Protein AF-A0A9C7UZ48-F1 (afdb_monomer_lite)

Secondary structure (DSSP, 8-state):
---STTS-----THHHHTT--HHHHHHHTGGG--HHHHTTSHHHHHHHTT---HHHHT--

Foldseek 3Di:
DDPPDPPDDDDDPCVPPVPDDPVVCCVPVVVVDDPVVLCPDPQNVVCVVVDDDPVNSVPD

Sequence (60 aa):
IDFSDGKAIMVNNADWLMNLNYIDVLREVGACFSVNKMLSFECYKQRWERGLTFLEFNYM

pLDDT: mean 84.85, std 5.88, range [65.5, 91.25]

Radius of gyration: 16.29 Å; chains: 1; bounding box: 34×22×37 Å

Structure (mmCIF, N/CA/C/O backbone):
data_AF-A0A9C7UZ48-F1
#
_entry.id   AF-A0A9C7UZ48-F1
#
loop_
_atom_site.group_PDB
_atom_site.id
_atom_site.type_symbol
_atom_site.label_atom_id
_atom_site.label_alt_id
_atom_site.label_comp_id
_atom_site.label_asym_id
_atom_site.label_entity_id
_atom_site.label_seq_id
_atom_site.pdbx_PDB_ins_code
_atom_site.Cartn_x
_atom_site.Cartn_y
_atom_site.Cartn_z
_atom_site.occupancy
_atom_site.B_iso_or_equiv
_atom_site.auth_seq_id
_atom_site.auth_comp_id
_atom_site.auth_asym_id
_atom_site.auth_atom_id
_atom_site.pdbx_PDB_model_num
ATOM 1 N N . ILE A 1 1 ? -3.374 -10.577 25.372 1.00 67.25 1 ILE A N 1
ATOM 2 C CA . ILE A 1 1 ? -4.138 -9.421 24.849 1.00 67.25 1 ILE A CA 1
ATOM 3 C C . ILE A 1 1 ? -5.594 -9.710 25.166 1.00 67.25 1 ILE A C 1
ATOM 5 O O . ILE A 1 1 ? -6.054 -10.792 24.825 1.00 67.25 1 ILE A O 1
ATOM 9 N N . ASP A 1 2 ? -6.237 -8.832 25.930 1.00 73.19 2 ASP A N 1
ATOM 10 C CA . ASP A 1 2 ? -7.639 -8.963 26.335 1.00 73.19 2 ASP A CA 1
ATOM 11 C C . ASP A 1 2 ? -8.517 -8.267 25.284 1.00 73.19 2 ASP A C 1
ATOM 13 O O . ASP A 1 2 ? -8.315 -7.086 25.008 1.00 73.19 2 ASP A O 1
ATOM 17 N N . PHE A 1 3 ? -9.435 -9.016 24.672 1.00 75.88 3 PHE A N 1
ATOM 18 C CA . PHE A 1 3 ? -10.345 -8.538 23.622 1.00 75.88 3 PHE A CA 1
ATOM 19 C C . PHE A 1 3 ? -11.772 -8.290 24.144 1.00 75.88 3 PHE A C 1
ATOM 21 O O . PHE A 1 3 ? -12.685 -8.058 23.356 1.00 75.88 3 PHE A O 1
ATOM 28 N N . SER A 1 4 ? -11.982 -8.350 25.462 1.00 78.88 4 SER A N 1
ATOM 29 C CA . SER A 1 4 ? -13.263 -8.013 26.089 1.00 78.88 4 SER A CA 1
ATOM 30 C C . SER A 1 4 ? -13.409 -6.500 26.338 1.00 78.88 4 SER A C 1
ATOM 32 O O . SER A 1 4 ? -12.418 -5.788 26.513 1.00 78.88 4 SER A O 1
ATOM 34 N N . ASP A 1 5 ? -14.652 -6.002 26.315 1.00 67.19 5 ASP A N 1
ATOM 35 C CA . ASP A 1 5 ? -15.052 -4.618 26.642 1.00 67.19 5 ASP A CA 1
ATOM 36 C C . ASP A 1 5 ? -14.240 -3.496 25.968 1.00 67.19 5 ASP A C 1
ATOM 38 O O . ASP A 1 5 ? -13.730 -2.584 26.617 1.00 67.19 5 ASP A O 1
ATOM 42 N N . GLY A 1 6 ? -14.108 -3.540 24.639 1.00 69.62 6 GLY A N 1
ATOM 43 C CA . GLY A 1 6 ? -13.564 -2.414 23.866 1.00 69.62 6 GLY A CA 1
ATOM 44 C C . GLY A 1 6 ? -12.081 -2.105 24.113 1.00 69.62 6 GLY A C 1
ATOM 45 O O . GLY A 1 6 ? -11.580 -1.099 23.614 1.00 69.62 6 GLY A O 1
ATOM 46 N N . LYS A 1 7 ? -11.358 -2.958 24.850 1.00 77.00 7 LYS A N 1
ATOM 47 C CA . LYS A 1 7 ? -9.931 -2.765 25.164 1.00 77.00 7 LYS A CA 1
ATOM 48 C C . LYS A 1 7 ? -9.006 -3.035 23.980 1.00 77.00 7 LYS A C 1
ATOM 50 O O . LYS A 1 7 ? -7.920 -2.466 23.910 1.00 77.00 7 LYS A O 1
ATOM 55 N N . ALA A 1 8 ? -9.425 -3.897 23.059 1.00 81.38 8 ALA A N 1
ATOM 56 C CA . ALA A 1 8 ? -8.718 -4.169 21.818 1.00 81.38 8 ALA A CA 1
ATOM 57 C C . ALA A 1 8 ? -9.728 -4.438 20.701 1.00 81.38 8 ALA A C 1
ATOM 59 O O . ALA A 1 8 ? -10.672 -5.205 20.882 1.00 81.38 8 ALA A O 1
ATOM 60 N N . ILE A 1 9 ? -9.507 -3.819 19.543 1.00 82.56 9 ILE A N 1
ATOM 61 C CA . ILE A 1 9 ? -10.306 -4.040 18.339 1.00 82.56 9 ILE A CA 1
ATOM 62 C C . ILE A 1 9 ? -9.431 -4.798 17.349 1.00 82.56 9 ILE A C 1
ATOM 64 O O . ILE A 1 9 ? -8.344 -4.343 16.994 1.00 82.56 9 ILE A O 1
ATOM 68 N N . MET A 1 10 ? -9.905 -5.961 16.914 1.00 84.56 10 MET A N 1
ATOM 69 C CA . MET A 1 10 ? -9.323 -6.670 15.783 1.00 84.56 10 MET A CA 1
ATOM 70 C C . MET A 1 10 ? -10.055 -6.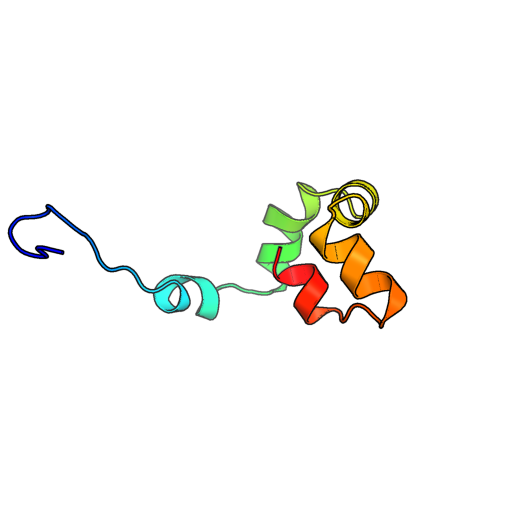218 14.521 1.00 84.56 10 MET A C 1
ATOM 72 O O . MET A 1 10 ? -11.261 -6.411 14.404 1.00 84.56 10 MET A O 1
ATOM 76 N N . VAL A 1 11 ? -9.322 -5.603 13.598 1.00 88.62 11 VAL A N 1
ATOM 77 C CA . VAL A 1 11 ? -9.829 -5.191 12.284 1.00 88.62 11 VAL A CA 1
ATOM 78 C C . VAL A 1 11 ? -9.039 -5.896 11.192 1.00 88.62 11 VAL A C 1
ATOM 80 O O . VAL A 1 11 ? -7.836 -6.121 11.348 1.00 88.62 11 VAL A O 1
ATOM 83 N N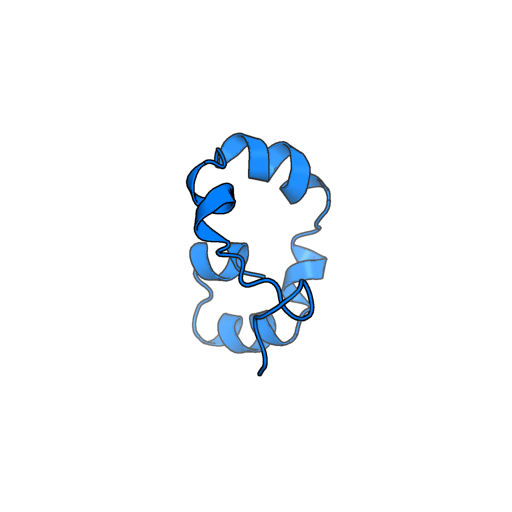 . ASN A 1 12 ? -9.706 -6.246 10.095 1.00 88.81 12 ASN A N 1
ATOM 84 C CA . ASN A 1 12 ? -9.080 -6.865 8.938 1.00 88.81 12 ASN A CA 1
ATOM 85 C C . ASN A 1 12 ? -9.074 -5.878 7.770 1.00 88.81 12 ASN A C 1
ATOM 87 O O . ASN A 1 12 ? -10.122 -5.431 7.319 1.00 88.81 12 ASN A O 1
ATOM 91 N N . ASN A 1 13 ? -7.891 -5.562 7.246 1.00 90.38 13 ASN A N 1
ATOM 92 C CA . ASN A 1 13 ? -7.769 -4.627 6.132 1.00 90.38 13 ASN A CA 1
ATOM 93 C C . ASN A 1 13 ? -8.417 -5.115 4.834 1.00 90.38 13 ASN A C 1
ATOM 95 O O . ASN A 1 13 ? -8.779 -4.293 3.994 1.00 90.38 13 ASN A O 1
ATOM 99 N N . ALA A 1 14 ? -8.630 -6.423 4.690 1.00 89.75 14 ALA A N 1
ATOM 100 C CA . ALA A 1 14 ? -9.353 -6.994 3.566 1.00 89.75 14 ALA A CA 1
ATOM 101 C C . ALA A 1 14 ? -10.783 -6.434 3.451 1.00 89.75 14 ALA A C 1
ATOM 103 O O . ALA A 1 14 ? -11.283 -6.296 2.336 1.00 89.75 14 ALA A O 1
ATOM 104 N N . ASP A 1 15 ? -11.399 -6.045 4.575 1.00 90.06 15 ASP A N 1
ATOM 105 C CA . ASP A 1 15 ? -12.780 -5.553 4.629 1.00 90.06 15 ASP A CA 1
ATOM 106 C C . ASP A 1 15 ? -12.973 -4.265 3.809 1.00 90.06 15 ASP A C 1
ATOM 108 O O . ASP A 1 15 ? -14.039 -4.044 3.228 1.00 90.06 15 ASP A O 1
ATOM 112 N N . TRP A 1 16 ? -11.934 -3.427 3.707 1.00 87.94 16 TRP A N 1
ATOM 113 C CA . TRP A 1 16 ? -11.962 -2.205 2.898 1.00 87.94 16 TRP A CA 1
ATOM 114 C C . TRP A 1 16 ? -11.074 -2.282 1.657 1.00 87.94 16 TRP A C 1
ATOM 116 O O . TRP A 1 16 ? -11.487 -1.811 0.601 1.00 87.94 16 TRP A O 1
ATOM 126 N N . LEU A 1 17 ? -9.890 -2.897 1.738 1.00 86.88 17 LEU A N 1
ATOM 127 C CA . LEU A 1 17 ? -8.941 -2.921 0.620 1.00 86.88 17 LEU A CA 1
ATOM 128 C C . LEU A 1 17 ? -9.457 -3.717 -0.582 1.00 86.88 17 LEU A C 1
ATOM 130 O O . LEU A 1 17 ? -9.207 -3.313 -1.714 1.00 86.88 17 LEU A O 1
ATOM 134 N N . MET A 1 18 ? -10.195 -4.814 -0.370 1.00 86.50 18 MET A N 1
ATOM 135 C CA . MET A 1 18 ? -10.699 -5.632 -1.486 1.00 86.50 18 MET A CA 1
ATOM 136 C C . MET A 1 18 ? -11.791 -4.934 -2.303 1.00 86.50 18 MET A C 1
ATOM 138 O O . MET A 1 18 ? -12.011 -5.290 -3.457 1.00 86.50 18 MET A O 1
ATOM 142 N N . ASN A 1 19 ? -12.460 -3.940 -1.718 1.00 87.44 19 ASN A N 1
ATOM 143 C CA . ASN A 1 19 ? -13.528 -3.187 -2.372 1.00 87.44 19 ASN A CA 1
ATOM 144 C C . ASN A 1 19 ? -13.015 -1.919 -3.077 1.00 87.44 19 ASN A C 1
ATOM 146 O O . ASN A 1 19 ? -13.801 -1.217 -3.712 1.00 87.44 19 ASN A O 1
ATOM 150 N N . LEU A 1 20 ? -11.718 -1.606 -2.971 1.00 85.81 20 LEU A N 1
ATOM 151 C CA . LEU A 1 20 ? -11.136 -0.430 -3.611 1.00 85.81 20 LEU A CA 1
ATOM 152 C C . LEU A 1 20 ? -10.966 -0.644 -5.116 1.00 85.81 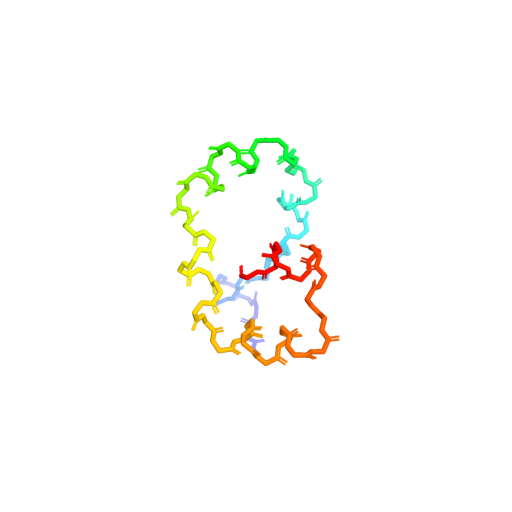20 LEU A C 1
ATOM 154 O O . LEU A 1 20 ? -10.369 -1.622 -5.569 1.00 85.81 20 LEU A O 1
ATOM 158 N N . ASN A 1 21 ? -11.435 0.323 -5.903 1.00 89.19 21 ASN A N 1
ATOM 159 C CA . ASN A 1 21 ? -11.146 0.364 -7.326 1.00 89.19 21 ASN A CA 1
ATOM 160 C C . ASN A 1 21 ? -9.733 0.910 -7.556 1.00 89.19 21 ASN A C 1
ATOM 162 O O . ASN A 1 21 ? -9.372 1.977 -7.063 1.00 89.19 21 ASN A O 1
ATOM 166 N N . TYR A 1 22 ? -8.946 0.200 -8.359 1.00 84.81 22 TYR A N 1
ATOM 167 C CA . TYR A 1 22 ? -7.573 0.582 -8.673 1.00 84.81 22 TYR A CA 1
ATOM 168 C C . TYR A 1 22 ? -7.450 1.998 -9.269 1.00 84.81 22 TYR A C 1
ATOM 170 O O . TYR A 1 22 ? -6.533 2.737 -8.917 1.00 84.81 22 TYR A O 1
ATOM 178 N N . ILE A 1 23 ? -8.381 2.406 -10.137 1.00 88.62 23 ILE A N 1
ATOM 179 C CA . ILE A 1 23 ? -8.362 3.744 -10.747 1.00 88.62 23 ILE A CA 1
ATOM 180 C C . ILE A 1 23 ? -8.635 4.819 -9.694 1.00 88.62 23 ILE A C 1
ATOM 182 O O . ILE A 1 23 ? -7.961 5.848 -9.696 1.00 88.62 23 ILE A O 1
ATOM 186 N N . ASP A 1 24 ? -9.576 4.577 -8.784 1.00 89.12 24 ASP A N 1
ATOM 187 C CA . ASP A 1 24 ? -9.914 5.534 -7.729 1.00 89.12 24 ASP A CA 1
ATOM 188 C C . ASP A 1 24 ? -8.738 5.707 -6.763 1.00 89.12 24 ASP A C 1
ATOM 190 O O . ASP A 1 24 ? -8.348 6.833 -6.458 1.00 89.12 24 ASP A O 1
ATOM 194 N N . VAL A 1 25 ? -8.063 4.609 -6.404 1.00 88.81 25 VAL A N 1
ATOM 195 C CA . VAL A 1 25 ? -6.829 4.651 -5.601 1.00 88.81 25 VAL A CA 1
ATOM 196 C C . VAL A 1 25 ? -5.746 5.485 -6.287 1.00 88.81 25 VAL A C 1
ATOM 198 O O . VAL A 1 25 ? -5.145 6.355 -5.656 1.00 88.81 25 VAL A O 1
ATOM 201 N N . LEU A 1 26 ? -5.499 5.282 -7.585 1.00 89.31 26 LEU A N 1
ATOM 202 C CA . LEU A 1 26 ? -4.502 6.073 -8.313 1.00 89.31 26 LEU A CA 1
ATOM 203 C C . LEU A 1 26 ? -4.857 7.564 -8.372 1.00 89.31 26 LEU A C 1
ATOM 205 O O . LEU A 1 26 ? -3.964 8.409 -8.297 1.00 89.31 26 LEU A O 1
ATOM 209 N N . ARG A 1 27 ? -6.143 7.895 -8.514 1.00 88.94 27 ARG A N 1
ATOM 210 C CA . ARG A 1 27 ? -6.607 9.283 -8.624 1.00 88.94 27 ARG A CA 1
ATOM 211 C C . ARG A 1 27 ? -6.573 10.017 -7.290 1.00 88.94 27 ARG A C 1
ATOM 213 O O . ARG A 1 27 ? -6.135 11.162 -7.257 1.00 88.94 27 ARG A O 1
ATOM 220 N N . GLU A 1 28 ? -7.040 9.383 -6.223 1.00 88.75 28 GLU A N 1
ATOM 221 C CA . GLU A 1 28 ? -7.185 10.023 -4.913 1.00 88.75 28 GLU A CA 1
ATOM 222 C C . GLU A 1 28 ? -5.901 9.936 -4.088 1.00 88.75 28 GLU A C 1
ATOM 224 O O . GLU A 1 28 ? -5.441 10.931 -3.527 1.00 88.75 28 GLU A O 1
ATOM 229 N N . VAL A 1 29 ? -5.287 8.754 -4.045 1.00 87.94 29 VAL A N 1
ATOM 230 C CA . VAL A 1 29 ? -4.105 8.492 -3.218 1.00 87.94 29 VAL A CA 1
ATOM 231 C C . VAL A 1 29 ? -2.837 8.709 -4.031 1.00 87.94 29 VAL A C 1
ATOM 233 O O . VAL A 1 29 ? -1.940 9.415 -3.577 1.00 87.94 29 VAL A O 1
ATOM 236 N N . GLY A 1 30 ? -2.769 8.183 -5.257 1.00 87.31 30 GLY A N 1
ATOM 237 C CA . GLY A 1 30 ? -1.572 8.270 -6.102 1.00 87.31 30 GLY A CA 1
ATOM 238 C C . GLY A 1 30 ? -1.099 9.706 -6.361 1.00 87.31 30 GLY A C 1
ATOM 239 O O . GLY A 1 30 ? 0.101 9.968 -6.342 1.00 87.31 30 GLY A O 1
ATOM 240 N N . ALA A 1 31 ? -2.023 10.661 -6.502 1.00 89.81 31 ALA A N 1
ATOM 241 C CA . ALA A 1 31 ? -1.692 12.077 -6.684 1.00 89.81 31 ALA A CA 1
ATOM 242 C C . ALA A 1 31 ? -1.012 12.725 -5.458 1.00 89.81 31 ALA A C 1
ATOM 244 O O . ALA A 1 31 ? -0.321 13.734 -5.600 1.00 89.81 31 ALA A O 1
ATOM 245 N N . CYS A 1 32 ? -1.173 12.149 -4.262 1.00 91.25 32 CYS A N 1
ATOM 246 C CA . CYS A 1 32 ? -0.563 12.652 -3.030 1.00 91.25 32 CYS A CA 1
ATOM 247 C C . CYS A 1 32 ? 0.919 12.257 -2.885 1.00 91.25 32 CYS A C 1
ATOM 249 O O . CYS A 1 32 ? 1.619 12.807 -2.029 1.00 91.25 32 CYS A O 1
ATOM 251 N N . PHE A 1 33 ? 1.421 11.326 -3.707 1.00 89.25 33 PHE A N 1
ATOM 252 C CA . PHE A 1 33 ? 2.772 10.780 -3.585 1.00 89.25 33 PHE A CA 1
ATOM 253 C C . PHE A 1 33 ? 3.607 11.023 -4.844 1.00 89.25 33 PHE A C 1
ATOM 255 O O . PHE A 1 33 ? 3.221 10.718 -5.966 1.00 89.25 33 PHE A O 1
ATOM 262 N N . SER A 1 34 ? 4.818 11.544 -4.646 1.00 90.38 34 SER A N 1
ATOM 263 C CA . SER A 1 34 ? 5.815 11.641 -5.713 1.00 90.38 34 SER A CA 1
ATOM 264 C C . SER A 1 34 ? 6.615 10.345 -5.800 1.00 90.38 34 SER A C 1
ATOM 266 O O . SER A 1 34 ? 7.228 9.939 -4.811 1.00 90.38 34 SER A O 1
ATOM 268 N N . VAL A 1 35 ? 6.698 9.755 -6.995 1.00 87.75 35 VAL A N 1
ATOM 269 C CA . VAL A 1 35 ? 7.502 8.547 -7.261 1.00 87.75 35 VAL A CA 1
ATOM 270 C C . VAL A 1 35 ? 8.959 8.729 -6.821 1.00 87.75 35 VAL A C 1
ATOM 272 O O . VAL A 1 35 ? 9.514 7.863 -6.151 1.00 87.75 35 VAL A O 1
ATOM 275 N N . ASN A 1 36 ? 9.566 9.886 -7.105 1.00 89.38 36 ASN A N 1
ATOM 276 C CA . ASN A 1 36 ? 10.952 10.171 -6.715 1.00 89.38 36 ASN A CA 1
ATOM 277 C C . ASN A 1 36 ? 11.135 10.175 -5.192 1.00 89.38 36 ASN A C 1
ATOM 279 O O . ASN A 1 36 ? 12.151 9.704 -4.686 1.00 89.38 36 ASN A O 1
ATOM 283 N N . LYS A 1 37 ? 10.138 10.683 -4.455 1.00 88.50 37 LYS A N 1
ATOM 284 C CA . LYS A 1 37 ? 10.145 10.646 -2.990 1.00 88.50 37 LYS A CA 1
ATOM 285 C C . LYS A 1 37 ? 9.978 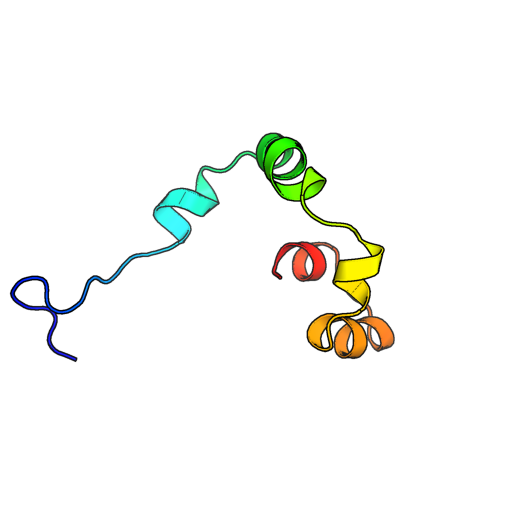9.218 -2.485 1.00 88.50 37 LYS A C 1
ATOM 287 O O . LYS A 1 37 ? 10.684 8.831 -1.562 1.00 88.50 37 LYS A O 1
ATOM 292 N N . MET A 1 38 ? 9.098 8.432 -3.103 1.00 88.56 38 MET A N 1
ATOM 293 C CA . MET A 1 38 ? 8.907 7.030 -2.738 1.00 88.56 38 MET A CA 1
ATOM 294 C C . MET A 1 38 ? 10.221 6.249 -2.878 1.00 88.56 38 MET A C 1
ATOM 296 O O . MET A 1 38 ? 10.684 5.654 -1.915 1.00 88.56 38 MET A O 1
ATOM 300 N N . LEU A 1 39 ? 10.907 6.347 -4.016 1.00 87.38 39 LEU A N 1
ATOM 301 C CA . LEU A 1 39 ? 12.170 5.634 -4.259 1.00 87.38 39 LEU A CA 1
ATOM 302 C C . LEU A 1 39 ? 13.315 6.005 -3.296 1.00 87.38 39 LEU A C 1
ATOM 304 O O . LEU A 1 39 ? 14.302 5.277 -3.219 1.00 87.38 39 LEU A O 1
ATOM 308 N N . SER A 1 40 ? 13.195 7.111 -2.555 1.00 87.56 40 SER A N 1
ATOM 309 C CA . SER A 1 40 ? 14.177 7.498 -1.536 1.00 87.56 40 SER A CA 1
ATOM 310 C C . SER A 1 40 ? 14.068 6.693 -0.235 1.00 87.56 40 SER A C 1
ATOM 312 O O . SER A 1 40 ? 15.009 6.698 0.559 1.00 87.56 40 SER A O 1
ATOM 314 N N . PHE A 1 41 ? 12.948 5.998 -0.004 1.00 87.88 41 PHE A N 1
ATOM 315 C CA . PHE A 1 41 ? 12.767 5.181 1.191 1.00 87.88 41 PHE A CA 1
ATOM 316 C C . PHE A 1 41 ? 13.632 3.916 1.141 1.00 87.88 41 PHE A C 1
ATOM 318 O O . PHE A 1 41 ? 13.760 3.247 0.112 1.00 87.88 41 PHE A O 1
ATOM 325 N N . GLU A 1 42 ? 14.203 3.564 2.293 1.00 84.25 42 GLU A N 1
ATOM 326 C CA . GLU A 1 42 ? 15.180 2.478 2.428 1.00 84.25 42 GLU A CA 1
ATOM 327 C C . GLU A 1 42 ? 14.618 1.111 1.990 1.00 84.25 42 GLU A C 1
ATOM 329 O O . GLU A 1 42 ? 15.332 0.311 1.385 1.00 84.25 42 GLU A O 1
ATOM 334 N N . CYS A 1 43 ? 13.317 0.871 2.202 1.00 82.94 43 CYS A N 1
ATOM 335 C CA . CYS A 1 43 ? 12.625 -0.341 1.755 1.00 82.94 43 CYS A CA 1
ATOM 336 C C . CYS A 1 43 ? 12.711 -0.542 0.232 1.00 82.94 43 CYS A C 1
ATOM 338 O O . CYS A 1 43 ? 12.945 -1.658 -0.239 1.00 82.94 43 CYS A O 1
ATOM 340 N N . TYR A 1 44 ? 12.589 0.537 -0.543 1.00 85.25 44 TYR A N 1
ATOM 341 C CA . TYR A 1 44 ? 12.682 0.476 -1.995 1.00 85.25 44 TYR A CA 1
ATOM 342 C C . TYR A 1 44 ? 14.104 0.481 -2.494 1.00 85.25 44 TYR A C 1
ATOM 344 O O . TYR A 1 44 ? 14.392 -0.249 -3.438 1.00 85.25 44 TYR A O 1
ATOM 352 N N . LYS A 1 45 ? 15.012 1.200 -1.838 1.00 84.56 45 LYS A N 1
ATOM 353 C CA . LYS A 1 45 ? 16.432 1.170 -2.193 1.00 84.56 45 LYS A CA 1
ATOM 354 C C . LYS A 1 45 ? 17.001 -0.252 -2.141 1.00 84.56 45 LYS A C 1
ATOM 356 O O . LYS A 1 45 ? 17.669 -0.679 -3.078 1.00 84.56 45 LYS A O 1
ATOM 361 N N . GLN A 1 46 ? 16.654 -1.016 -1.105 1.00 84.88 46 GLN A N 1
ATOM 362 C CA . GLN A 1 46 ? 17.096 -2.407 -0.950 1.00 84.88 46 GLN A CA 1
ATOM 363 C C . GLN A 1 46 ? 16.479 -3.363 -1.982 1.00 84.88 46 GLN A C 1
ATOM 365 O O . GLN A 1 46 ? 17.127 -4.319 -2.415 1.00 84.88 46 GLN A O 1
ATOM 370 N N . ARG A 1 47 ? 15.222 -3.141 -2.386 1.00 86.50 47 ARG A N 1
ATOM 371 C CA . ARG A 1 47 ? 14.551 -3.982 -3.394 1.00 86.50 47 ARG A CA 1
ATOM 372 C C . ARG A 1 47 ? 14.942 -3.612 -4.821 1.00 86.50 47 ARG A C 1
ATOM 374 O O . ARG A 1 47 ? 15.021 -4.506 -5.659 1.00 86.50 47 ARG A O 1
ATOM 381 N N . TRP A 1 48 ? 15.234 -2.340 -5.081 1.00 83.31 48 TRP A N 1
ATOM 382 C CA . TRP A 1 48 ? 15.566 -1.806 -6.401 1.00 83.31 48 TRP A CA 1
ATOM 383 C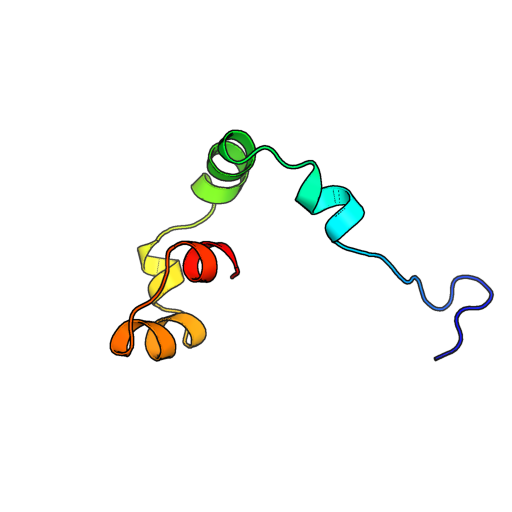 C . TRP A 1 48 ? 16.728 -2.552 -7.060 1.00 83.31 48 TRP A C 1
ATOM 385 O O . TRP A 1 48 ? 16.609 -2.975 -8.207 1.00 83.31 48 TRP A O 1
ATOM 395 N N . GLU A 1 49 ? 17.807 -2.814 -6.317 1.00 82.50 49 GLU A N 1
ATOM 396 C CA . GLU A 1 49 ? 18.988 -3.537 -6.819 1.00 82.50 49 GLU A CA 1
ATOM 397 C C . GLU A 1 49 ? 18.687 -4.979 -7.260 1.00 82.50 49 GLU A C 1
ATOM 399 O O . GLU A 1 49 ? 19.398 -5.541 -8.089 1.00 82.50 49 GLU A O 1
ATOM 404 N N . ARG A 1 50 ? 17.623 -5.584 -6.721 1.00 85.69 50 ARG A N 1
ATOM 405 C CA . ARG A 1 50 ? 17.203 -6.965 -7.014 1.00 85.69 50 ARG A CA 1
ATOM 406 C C . ARG A 1 50 ? 16.009 -7.038 -7.969 1.00 85.69 50 ARG A C 1
ATOM 408 O O . ARG A 1 50 ? 15.549 -8.136 -8.267 1.00 85.69 50 ARG A O 1
ATOM 415 N N . GLY A 1 51 ? 15.497 -5.892 -8.412 1.00 83.94 51 GLY A N 1
ATOM 416 C CA . GLY A 1 51 ? 14.228 -5.775 -9.119 1.00 83.94 51 GLY A CA 1
ATOM 417 C C . GLY A 1 51 ? 13.071 -5.520 -8.155 1.00 83.94 51 GLY A C 1
ATOM 418 O O . GLY A 1 51 ? 12.717 -6.372 -7.332 1.00 83.94 51 GLY A O 1
ATOM 419 N N . LEU A 1 52 ? 12.479 -4.334 -8.295 1.00 88.19 52 LEU A N 1
ATOM 420 C CA . LEU A 1 52 ? 11.256 -3.921 -7.618 1.00 88.19 52 LEU A CA 1
ATOM 421 C C . LEU A 1 52 ? 10.064 -4.205 -8.535 1.00 88.19 52 LEU A C 1
ATOM 423 O O . LEU A 1 52 ? 10.005 -3.700 -9.658 1.00 88.19 52 LEU A O 1
ATOM 427 N N . THR A 1 53 ? 9.116 -5.016 -8.075 1.00 88.31 53 THR A N 1
ATOM 428 C CA . THR A 1 53 ? 7.887 -5.274 -8.832 1.00 88.31 53 THR A CA 1
ATOM 429 C C . THR A 1 53 ? 6.883 -4.141 -8.655 1.00 88.31 53 THR A C 1
ATOM 431 O O . THR A 1 53 ? 6.888 -3.420 -7.657 1.00 88.31 53 THR A O 1
ATOM 434 N N . PHE A 1 54 ? 5.965 -4.009 -9.614 1.00 84.88 54 PHE A N 1
ATOM 435 C CA . PHE A 1 54 ? 4.888 -3.028 -9.513 1.00 84.88 54 PHE A CA 1
ATOM 436 C C . PHE A 1 54 ? 4.017 -3.253 -8.268 1.00 84.88 54 PHE A C 1
ATOM 438 O O . PHE A 1 54 ? 3.636 -2.295 -7.607 1.00 84.88 54 PHE A O 1
ATOM 445 N N . LEU A 1 55 ? 3.747 -4.510 -7.902 1.00 85.19 55 LEU A N 1
ATOM 446 C CA . LEU A 1 55 ? 2.966 -4.825 -6.707 1.00 85.19 55 LEU A CA 1
ATOM 447 C C . LEU A 1 55 ? 3.676 -4.356 -5.428 1.00 85.19 55 LEU A C 1
ATOM 449 O O . LEU A 1 55 ? 3.054 -3.715 -4.589 1.00 85.19 55 LEU A O 1
ATOM 453 N N . GLU A 1 56 ? 4.982 -4.604 -5.312 1.00 85.00 56 GLU A N 1
ATOM 454 C CA . GLU A 1 56 ? 5.780 -4.127 -4.176 1.00 85.00 56 GLU A CA 1
ATOM 455 C C . GLU A 1 56 ? 5.819 -2.600 -4.105 1.00 85.00 56 GLU A C 1
ATOM 457 O O . GLU A 1 56 ? 5.744 -2.048 -3.015 1.00 85.00 56 GLU A O 1
ATOM 462 N N . PHE A 1 57 ? 5.870 -1.917 -5.250 1.00 84.69 57 PHE A N 1
ATOM 463 C CA . PHE A 1 57 ? 5.809 -0.455 -5.311 1.00 84.69 57 PHE A CA 1
ATOM 464 C C . PHE A 1 57 ? 4.468 0.130 -4.822 1.00 84.69 57 PHE A C 1
ATOM 466 O O . PHE A 1 57 ? 4.424 1.259 -4.333 1.00 84.69 57 PHE A O 1
ATOM 473 N N . ASN A 1 58 ? 3.370 -0.620 -4.939 1.00 83.75 58 ASN A N 1
ATOM 474 C CA . ASN A 1 58 ? 2.055 -0.195 -4.447 1.00 83.75 58 ASN A CA 1
ATOM 475 C C . ASN A 1 58 ? 1.815 -0.569 -2.972 1.00 83.75 58 ASN A C 1
ATOM 477 O O . ASN A 1 58 ? 0.796 -0.168 -2.420 1.00 83.75 58 ASN A O 1
ATOM 481 N N . TYR A 1 59 ? 2.714 -1.333 -2.340 1.00 81.38 59 TYR A N 1
ATOM 482 C CA . TYR A 1 59 ? 2.529 -1.858 -0.981 1.00 81.38 59 TYR A CA 1
ATOM 483 C C . TYR A 1 59 ? 3.102 -0.953 0.126 1.00 81.38 59 TYR A C 1
ATOM 485 O O . TYR A 1 59 ? 3.015 -1.323 1.294 1.00 81.38 59 TYR A O 1
ATOM 493 N N . MET A 1 60 ? 3.727 0.185 -0.209 1.00 65.50 60 MET A N 1
ATOM 49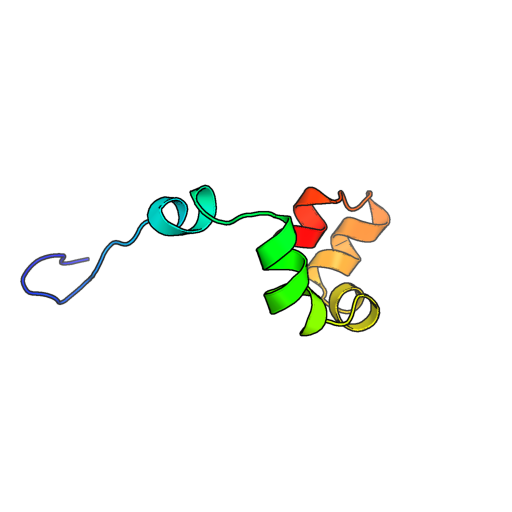4 C CA . MET A 1 60 ? 4.352 1.046 0.811 1.00 65.50 60 MET A CA 1
ATOM 495 C C . MET A 1 60 ? 3.419 1.458 1.947 1.00 65.50 60 MET A C 1
ATOM 497 O O . MET A 1 60 ? 2.252 1.800 1.659 1.00 65.50 60 MET A O 1
#